Protein AF-A0A5U2F985-F1 (afdb_monomer_lite)

Foldseek 3Di:
DDWDWDDDPNDTFTWDDDPNDTDTDCVVVCVVVVND

Radius of gyration: 10.71 Å; chains: 1; bounding box: 29×13×27 Å

Sequence (36 aa):
MNTMTVPFYGNSLYVVNHNGEPYVPMKPVVEGMGMT

Organism: Salmonella enterica (NCBI:txid28901)

Secondary structure (DSSP, 8-state):
----EEEETTEEEEPEEETTEEE--HHHHHHHTT--

InterPro domains:
  IPR018875 Antirepressor protein ant, N-terminal [PF10547] (5-36)

Structure (mmCIF, N/CA/C/O backbone):
data_AF-A0A5U2F985-F1
#
_entry.id   AF-A0A5U2F985-F1
#
loop_
_atom_site.group_PDB
_atom_site.id
_atom_site.type_symbol
_atom_site.label_atom_id
_atom_site.label_alt_id
_atom_site.label_comp_id
_atom_site.label_asym_id
_atom_site.label_entity_id
_atom_site.label_seq_id
_atom_site.pdbx_PDB_ins_code
_atom_site.Cartn_x
_atom_site.Cartn_y
_atom_site.Cartn_z
_atom_site.occupancy
_atom_site.B_iso_or_equiv
_atom_site.auth_seq_id
_atom_site.auth_comp_id
_atom_site.auth_asym_id
_atom_site.auth_atom_id
_atom_site.pdbx_PDB_model_num
ATOM 1 N N . MET A 1 1 ? -8.878 -6.775 7.567 1.00 50.59 1 MET A N 1
ATOM 2 C CA . MET A 1 1 ? -7.804 -5.868 7.106 1.00 50.59 1 MET A CA 1
ATOM 3 C C . MET A 1 1 ? -8.355 -5.092 5.926 1.00 50.59 1 MET A C 1
ATOM 5 O O . MET A 1 1 ? -8.847 -5.730 5.008 1.00 50.59 1 MET A O 1
ATOM 9 N N . ASN A 1 2 ? -8.372 -3.761 5.996 1.00 67.19 2 ASN A N 1
ATOM 10 C CA . ASN A 1 2 ? -8.840 -2.903 4.907 1.00 67.19 2 ASN A CA 1
ATOM 11 C C . ASN A 1 2 ? -7.609 -2.233 4.286 1.00 67.19 2 ASN A C 1
ATOM 13 O O . ASN A 1 2 ? -6.912 -1.501 4.985 1.00 67.19 2 ASN A O 1
ATOM 17 N N . THR A 1 3 ? -7.302 -2.542 3.030 1.00 64.25 3 THR A N 1
ATOM 18 C CA . THR A 1 3 ? -6.114 -2.051 2.316 1.00 64.25 3 THR A CA 1
ATOM 19 C C . THR A 1 3 ? -6.561 -1.288 1.080 1.00 64.25 3 THR A C 1
ATOM 21 O O . THR A 1 3 ? -7.426 -1.770 0.353 1.00 64.25 3 THR A O 1
ATOM 24 N N . MET A 1 4 ? -5.958 -0.131 0.816 1.00 70.38 4 MET A N 1
ATOM 25 C CA . MET A 1 4 ? -6.214 0.667 -0.388 1.00 70.38 4 MET A CA 1
ATOM 26 C C . MET A 1 4 ? -4.966 0.676 -1.274 1.00 70.38 4 MET A C 1
ATOM 28 O O . MET A 1 4 ? -3.854 0.811 -0.764 1.00 70.38 4 MET A O 1
ATOM 32 N N . THR A 1 5 ? -5.153 0.513 -2.584 1.00 66.69 5 THR A N 1
ATOM 33 C CA . THR A 1 5 ? -4.078 0.499 -3.586 1.00 66.69 5 THR A CA 1
ATOM 34 C C . THR A 1 5 ? -3.804 1.903 -4.113 1.00 66.69 5 THR A C 1
ATOM 36 O O . THR A 1 5 ? -4.719 2.551 -4.622 1.00 66.69 5 THR A O 1
ATOM 39 N N . VAL A 1 6 ? -2.548 2.353 -4.043 1.00 60.06 6 VAL A N 1
ATOM 40 C CA . VAL A 1 6 ? -2.104 3.648 -4.591 1.00 60.06 6 VAL A CA 1
ATOM 41 C C . VAL A 1 6 ? -1.028 3.412 -5.660 1.00 60.06 6 VAL A C 1
ATOM 43 O O . VAL A 1 6 ? -0.079 2.674 -5.384 1.00 60.06 6 VAL A O 1
ATOM 46 N N . PRO A 1 7 ? -1.146 3.994 -6.869 1.00 57.88 7 PRO A N 1
ATOM 47 C CA . PRO A 1 7 ? -0.142 3.836 -7.917 1.00 57.88 7 PRO A CA 1
ATOM 48 C C . PRO A 1 7 ? 1.110 4.687 -7.645 1.00 57.88 7 PRO A C 1
ATOM 50 O O . PRO A 1 7 ? 1.017 5.882 -7.373 1.00 57.88 7 PRO A O 1
ATOM 53 N N . PHE A 1 8 ? 2.289 4.084 -7.781 1.00 66.75 8 PHE A N 1
ATOM 54 C CA . P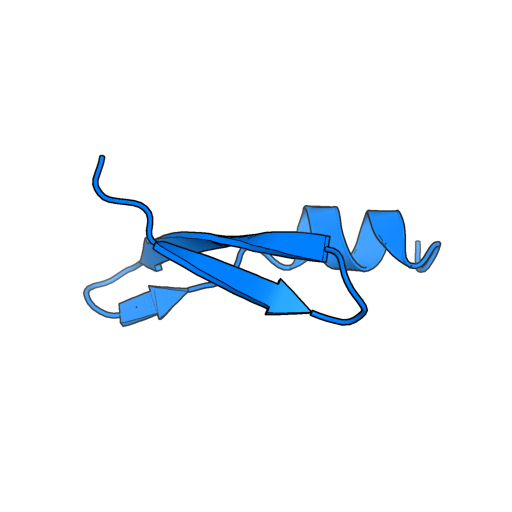HE A 1 8 ? 3.600 4.726 -7.672 1.00 66.75 8 PHE A CA 1
ATOM 55 C C . PHE A 1 8 ? 4.533 4.162 -8.753 1.00 66.75 8 PHE A C 1
ATOM 57 O O . PHE A 1 8 ? 4.799 2.964 -8.763 1.00 66.75 8 PHE A O 1
ATOM 64 N N . TYR A 1 9 ? 4.980 4.994 -9.704 1.00 68.62 9 TYR A N 1
ATOM 65 C CA . TYR A 1 9 ? 5.769 4.576 -10.885 1.00 68.62 9 TYR A CA 1
ATOM 66 C C . TYR A 1 9 ? 5.207 3.337 -11.628 1.00 68.62 9 TYR A C 1
ATOM 68 O O . TYR A 1 9 ? 5.962 2.518 -12.141 1.00 68.62 9 TYR A O 1
ATOM 76 N N . GLY A 1 10 ? 3.878 3.169 -11.673 1.00 65.50 10 GLY A N 1
ATOM 77 C CA . GLY A 1 10 ? 3.225 2.003 -12.294 1.00 65.50 10 GLY A CA 1
ATOM 78 C C . GLY A 1 10 ? 3.069 0.769 -11.391 1.00 65.50 10 GLY A C 1
ATOM 79 O O . GLY A 1 10 ? 2.445 -0.200 -11.811 1.00 65.50 10 GLY A O 1
ATOM 80 N N . ASN A 1 11 ? 3.550 0.810 -10.145 1.00 65.50 11 ASN A N 1
ATOM 81 C CA . ASN A 1 11 ? 3.354 -0.239 -9.142 1.00 65.50 11 ASN A CA 1
ATOM 82 C C . ASN A 1 11 ? 2.218 0.110 -8.172 1.00 65.50 11 ASN A C 1
ATOM 84 O O . ASN A 1 11 ? 2.039 1.268 -7.801 1.00 65.50 11 ASN A O 1
ATOM 88 N N . SER A 1 12 ? 1.461 -0.897 -7.732 1.00 71.75 12 SER A N 1
ATOM 89 C CA . SER A 1 12 ? 0.445 -0.735 -6.683 1.00 71.75 12 SER A CA 1
ATOM 90 C C . SER A 1 12 ? 1.081 -0.898 -5.305 1.00 71.75 12 SER A C 1
ATOM 92 O O . SER A 1 12 ? 1.655 -1.944 -5.011 1.00 71.75 12 SER A O 1
ATOM 94 N N . LEU A 1 13 ? 0.968 0.123 -4.457 1.00 76.19 13 LEU A N 1
ATOM 95 C CA . LEU A 1 13 ? 1.419 0.079 -3.066 1.00 76.19 13 LEU A CA 1
ATOM 96 C C . LEU A 1 13 ? 0.257 -0.253 -2.129 1.00 76.19 13 LEU A C 1
ATOM 98 O O . LEU A 1 13 ? -0.870 0.198 -2.343 1.00 76.19 13 LEU A O 1
ATOM 102 N N . TYR A 1 14 ? 0.548 -1.014 -1.074 1.00 80.25 14 TYR A N 1
ATOM 103 C CA . TYR A 1 14 ? -0.418 -1.365 -0.037 1.00 80.25 14 TYR A CA 1
ATOM 104 C C . TYR A 1 14 ? -0.352 -0.366 1.120 1.00 80.25 14 TYR A C 1
ATOM 106 O O . TYR A 1 14 ? 0.704 -0.176 1.723 1.00 80.25 14 TYR A O 1
ATOM 114 N N . VAL A 1 15 ? -1.491 0.242 1.451 1.00 84.56 15 VAL A N 1
ATOM 115 C CA . VAL A 1 15 ? -1.646 1.090 2.641 1.00 84.56 15 VAL A CA 1
ATOM 116 C C . VAL A 1 15 ? -2.173 0.257 3.807 1.00 84.56 15 VAL A C 1
ATOM 118 O O . VAL A 1 15 ? -3.148 -0.484 3.655 1.00 84.56 15 VAL A O 1
ATOM 121 N N . VAL A 1 16 ? -1.555 0.414 4.978 1.00 86.19 16 VAL A N 1
ATOM 122 C CA . VAL A 1 16 ? -2.001 -0.176 6.247 1.00 86.19 16 VAL A CA 1
ATOM 123 C C . VAL A 1 16 ? -2.330 0.922 7.255 1.00 86.19 16 VAL A C 1
ATOM 125 O O . VAL A 1 16 ? -1.831 2.039 7.152 1.00 86.19 16 VAL A O 1
ATOM 128 N N . ASN A 1 17 ? -3.174 0.618 8.239 1.00 88.81 17 ASN A N 1
ATOM 129 C CA . ASN A 1 17 ? -3.403 1.525 9.361 1.00 88.81 17 ASN A CA 1
ATOM 130 C C . ASN A 1 17 ? -2.283 1.342 10.397 1.00 88.81 17 ASN A C 1
ATOM 132 O O . ASN A 1 17 ? -2.064 0.225 10.869 1.00 88.81 17 ASN A O 1
ATOM 136 N N . HIS A 1 18 ? -1.601 2.430 10.747 1.00 84.25 18 HIS A N 1
ATOM 137 C CA . HIS A 1 18 ? -0.607 2.491 11.808 1.00 84.25 18 HIS A CA 1
ATOM 138 C C . HIS A 1 18 ? -0.951 3.664 12.733 1.00 84.25 18 HIS A C 1
ATOM 140 O O . HIS A 1 18 ? -0.908 4.819 12.324 1.00 84.25 18 HIS A O 1
ATOM 146 N N . ASN A 1 19 ? -1.313 3.371 13.984 1.00 89.69 19 ASN A N 1
ATOM 147 C CA . ASN A 1 19 ? -1.717 4.371 14.985 1.00 89.69 19 ASN A CA 1
ATOM 148 C C . ASN A 1 19 ? -2.891 5.277 14.562 1.00 89.69 19 ASN A C 1
ATOM 150 O O . ASN A 1 19 ? -2.958 6.435 14.957 1.00 89.69 19 ASN A O 1
ATOM 154 N N . GLY A 1 20 ? -3.833 4.755 13.773 1.00 89.44 20 GLY A N 1
ATOM 155 C CA . GLY A 1 20 ? -4.976 5.5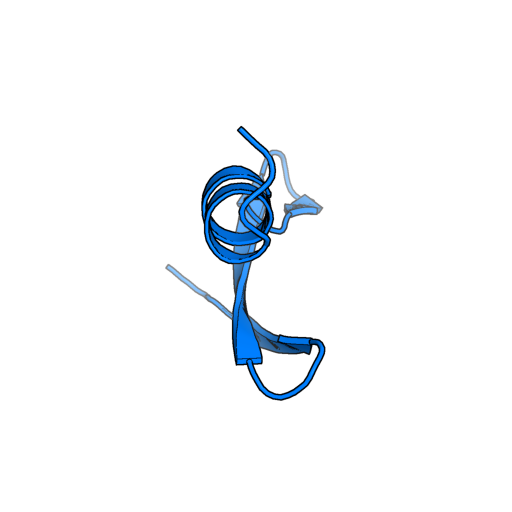24 13.273 1.00 89.44 20 GLY A CA 1
ATOM 156 C C . GLY A 1 20 ? -4.681 6.303 11.992 1.00 89.44 20 GLY A C 1
ATOM 157 O O . GLY A 1 20 ? -5.614 6.824 11.384 1.00 89.44 20 GLY A O 1
ATOM 158 N N . GLU A 1 21 ? -3.428 6.322 11.540 1.00 86.12 21 GLU A N 1
ATOM 159 C CA . GLU A 1 21 ? -3.004 7.015 10.330 1.00 86.12 21 GLU A CA 1
ATOM 160 C C . GLU A 1 21 ? -2.687 6.018 9.201 1.00 86.12 21 GLU A C 1
ATOM 162 O O . GLU A 1 21 ? -2.183 4.916 9.447 1.00 86.12 21 GLU A O 1
ATOM 167 N N . P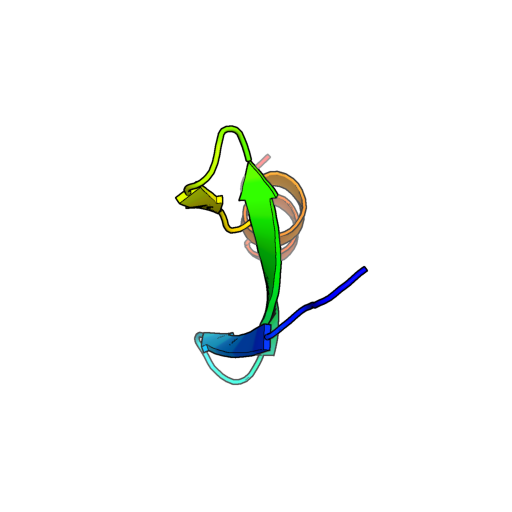RO A 1 22 ? -2.999 6.359 7.939 1.00 86.44 22 PRO A N 1
ATOM 168 C CA . PRO A 1 22 ? -2.609 5.546 6.796 1.00 86.44 22 PRO A CA 1
ATOM 169 C C . PRO A 1 22 ? -1.091 5.615 6.591 1.00 86.44 22 PRO A C 1
ATOM 171 O O . PRO A 1 22 ? -0.524 6.690 6.410 1.00 86.44 22 PRO A O 1
ATOM 174 N N . TYR A 1 23 ? -0.437 4.457 6.563 1.00 84.12 23 TYR A N 1
ATOM 175 C CA . TYR A 1 23 ? 1.004 4.329 6.375 1.00 84.12 23 TYR A CA 1
ATOM 176 C C . TYR A 1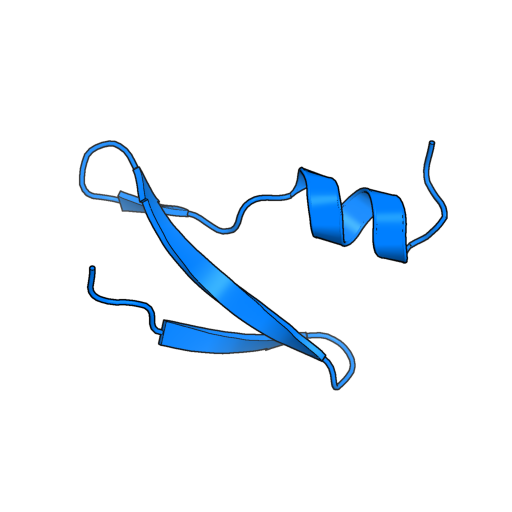 23 ? 1.323 3.370 5.225 1.00 84.12 23 TYR A C 1
ATOM 178 O O . TYR A 1 23 ? 0.707 2.309 5.087 1.00 84.12 23 TYR A O 1
ATOM 186 N N . VAL A 1 24 ? 2.313 3.737 4.408 1.00 85.25 24 VAL A N 1
ATOM 187 C CA . VAL A 1 24 ? 2.889 2.867 3.376 1.00 85.25 24 VAL A CA 1
ATOM 188 C C . VAL A 1 24 ? 4.158 2.227 3.945 1.00 85.25 24 VAL A C 1
ATOM 190 O O . VAL A 1 24 ? 5.103 2.954 4.255 1.00 85.25 24 VAL A O 1
ATOM 193 N N . PRO A 1 25 ? 4.233 0.889 4.067 1.00 78.81 25 PRO A N 1
ATOM 194 C CA . PRO A 1 25 ? 5.457 0.209 4.474 1.00 78.81 25 PRO A CA 1
ATOM 195 C C . PRO A 1 25 ? 6.594 0.486 3.484 1.00 78.81 25 PRO A C 1
ATOM 197 O O . PRO A 1 25 ? 6.587 -0.012 2.361 1.00 78.81 25 PRO A O 1
ATOM 200 N N . MET A 1 26 ? 7.586 1.277 3.902 1.00 80.00 26 MET A N 1
ATOM 201 C CA . MET A 1 26 ? 8.668 1.735 3.016 1.00 80.00 26 MET A CA 1
ATOM 202 C C . MET A 1 26 ? 9.717 0.659 2.718 1.00 80.00 26 MET A C 1
ATOM 204 O O . MET A 1 26 ? 10.359 0.720 1.676 1.00 80.00 26 MET A O 1
ATOM 208 N N . LYS A 1 27 ? 9.882 -0.346 3.588 1.00 74.56 27 LYS A N 1
ATOM 209 C CA . LYS A 1 27 ? 10.884 -1.412 3.410 1.00 74.56 27 LYS A CA 1
ATOM 210 C C . LYS A 1 27 ? 10.796 -2.115 2.037 1.00 74.56 27 LYS A C 1
ATOM 212 O O . LYS A 1 27 ? 11.784 -2.059 1.313 1.00 74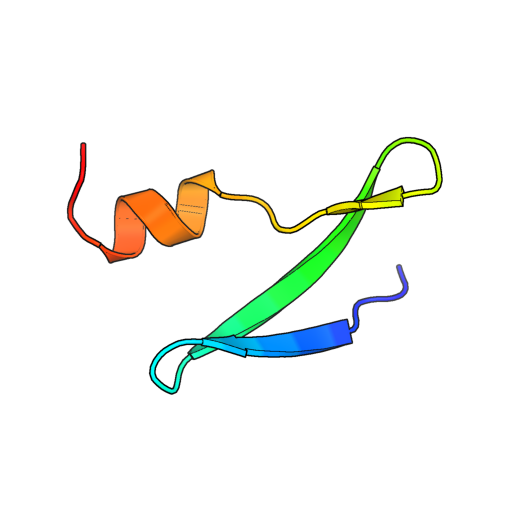.56 27 LYS A O 1
ATOM 217 N N . PRO A 1 28 ? 9.648 -2.691 1.621 1.00 67.38 28 PRO A N 1
ATOM 218 C CA . PRO A 1 28 ? 9.535 -3.320 0.301 1.00 67.38 28 PRO A CA 1
ATOM 219 C C . PRO A 1 28 ? 9.709 -2.334 -0.867 1.00 67.38 28 PRO A C 1
ATOM 221 O O . PRO A 1 28 ? 10.144 -2.729 -1.944 1.00 67.38 28 PRO A O 1
ATOM 224 N N . VAL A 1 29 ? 9.393 -1.047 -0.674 1.00 73.44 29 VAL A N 1
ATOM 225 C CA . VAL A 1 29 ? 9.577 -0.007 -1.702 1.00 73.44 29 VAL A CA 1
ATOM 226 C C . VAL A 1 29 ? 11.062 0.290 -1.914 1.00 73.44 29 VAL A C 1
ATOM 228 O O . VAL A 1 29 ? 11.525 0.326 -3.049 1.00 73.44 29 VAL A O 1
ATOM 231 N N . VAL A 1 30 ? 11.806 0.465 -0.822 1.00 71.12 30 VAL A N 1
ATOM 232 C CA . VAL A 1 30 ? 13.247 0.751 -0.814 1.00 71.12 30 VAL A CA 1
ATOM 233 C C . VAL A 1 30 ? 14.049 -0.445 -1.344 1.00 71.12 30 VAL A C 1
ATOM 235 O O . VAL A 1 30 ? 14.932 -0.265 -2.183 1.00 71.12 30 VAL A O 1
ATOM 238 N N . GLU A 1 31 ? 13.665 -1.670 -0.966 1.00 74.88 31 GLU A N 1
ATOM 239 C CA . GLU A 1 31 ? 14.216 -2.907 -1.540 1.00 74.88 31 GLU A CA 1
ATOM 240 C C . GLU A 1 31 ? 13.948 -2.997 -3.054 1.00 74.88 31 GLU A C 1
ATOM 242 O O . GLU A 1 31 ? 14.855 -3.303 -3.826 1.00 74.88 31 GLU A O 1
ATOM 247 N N . GLY A 1 32 ? 12.736 -2.65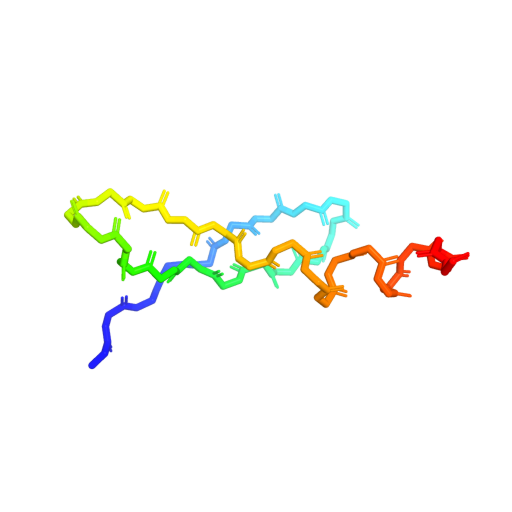4 -3.509 1.00 67.88 32 GLY A N 1
ATOM 248 C CA . GLY A 1 32 ? 12.385 -2.622 -4.934 1.00 67.88 32 GLY A CA 1
ATOM 249 C C . GLY A 1 32 ? 13.127 -1.555 -5.752 1.00 67.88 32 GLY A C 1
ATOM 250 O O . GLY A 1 32 ? 13.266 -1.703 -6.964 1.00 67.88 32 GLY A O 1
ATOM 251 N N . MET A 1 33 ? 13.634 -0.501 -5.107 1.00 72.88 33 MET A N 1
ATOM 252 C CA . MET A 1 33 ? 14.480 0.524 -5.732 1.00 72.88 33 MET A CA 1
ATOM 253 C C . MET A 1 33 ? 15.963 0.132 -5.795 1.00 72.88 33 MET A C 1
ATOM 255 O O . MET A 1 33 ? 16.762 0.892 -6.340 1.00 72.88 33 MET A O 1
ATOM 259 N N . GLY A 1 34 ? 16.352 -1.020 -5.236 1.00 70.56 34 GLY A N 1
ATOM 260 C CA . GLY A 1 34 ? 17.755 -1.437 -5.157 1.00 70.56 34 GLY A CA 1
ATOM 261 C C . GLY A 1 34 ? 18.592 -0.589 -4.194 1.00 70.56 34 GLY A C 1
ATOM 262 O O . GLY A 1 34 ? 19.815 -0.561 -4.304 1.00 70.56 34 GLY A O 1
ATOM 263 N N . MET A 1 35 ? 17.943 0.118 -3.267 1.00 66.44 35 MET A N 1
ATOM 264 C CA . MET A 1 35 ? 18.601 0.903 -2.229 1.00 66.44 35 MET A CA 1
ATOM 265 C C . MET A 1 35 ? 18.719 0.043 -0.965 1.00 66.44 35 MET A C 1
ATOM 267 O O . MET A 1 35 ? 17.809 0.020 -0.143 1.00 66.44 35 MET A O 1
ATOM 271 N N . THR A 1 36 ? 19.816 -0.700 -0.832 1.00 59.00 36 THR A N 1
ATOM 272 C CA . THR A 1 36 ? 20.204 -1.410 0.405 1.00 59.00 36 THR A CA 1
ATOM 273 C C . THR A 1 36 ? 21.286 -0.655 1.148 1.00 59.00 36 THR A C 1
ATOM 275 O O . THR A 1 36 ? 22.250 -0.246 0.460 1.00 59.00 36 THR A O 1
#

pLDDT: mean 73.71, std 9.9, range [50.59, 89.69]